Protein AF-A0A1X7U9J2-F1 (afdb_monomer_lite)

Structure (mmCIF, N/CA/C/O backbone):
data_AF-A0A1X7U9J2-F1
#
_entry.id   AF-A0A1X7U9J2-F1
#
loop_
_atom_site.group_PDB
_atom_site.id
_atom_site.type_symbol
_atom_site.label_atom_id
_atom_site.label_alt_id
_atom_site.label_comp_id
_atom_site.label_asym_id
_atom_site.label_entity_id
_atom_site.label_seq_id
_atom_site.pdbx_PDB_ins_code
_atom_site.Cartn_x
_atom_site.Cartn_y
_atom_site.Cartn_z
_atom_site.occupancy
_atom_site.B_iso_or_equiv
_atom_site.auth_seq_id
_atom_site.auth_comp_id
_atom_site.auth_asym_id
_atom_site.auth_atom_id
_atom_site.pdbx_PDB_model_num
ATOM 1 N N . GLN A 1 1 ? -3.409 -20.048 -8.035 1.00 45.38 1 GLN A N 1
ATOM 2 C CA . GLN A 1 1 ? -2.984 -19.366 -9.279 1.00 45.38 1 GLN A CA 1
ATOM 3 C C . GLN A 1 1 ? -1.619 -18.741 -9.022 1.00 45.38 1 GLN A C 1
ATOM 5 O O . GLN A 1 1 ? -1.467 -18.188 -7.937 1.00 45.38 1 GLN A O 1
ATOM 10 N N . PRO A 1 2 ? -0.628 -18.868 -9.924 1.00 53.12 2 PRO A N 1
ATOM 11 C CA . PRO A 1 2 ? 0.669 -18.215 -9.743 1.00 53.12 2 PRO A CA 1
ATOM 12 C C . PRO A 1 2 ? 0.473 -16.696 -9.733 1.00 53.12 2 PRO A C 1
ATOM 14 O O . PRO A 1 2 ? -0.213 -16.153 -10.601 1.00 53.12 2 PRO A O 1
ATOM 17 N N . TYR A 1 3 ? 1.003 -16.024 -8.712 1.00 66.56 3 TYR A N 1
ATOM 18 C CA . TYR A 1 3 ? 0.792 -14.597 -8.525 1.00 66.56 3 TYR A CA 1
ATOM 19 C C . TYR A 1 3 ? 1.636 -13.830 -9.547 1.00 66.56 3 TYR A C 1
ATOM 21 O O . TYR A 1 3 ? 2.784 -14.185 -9.811 1.00 66.56 3 TYR A O 1
ATOM 29 N N . MET A 1 4 ? 1.079 -12.772 -10.140 1.00 71.75 4 MET A N 1
ATOM 30 C CA . MET A 1 4 ? 1.755 -11.994 -11.188 1.00 71.75 4 MET A CA 1
ATOM 31 C C . MET A 1 4 ? 3.144 -11.510 -10.741 1.00 71.75 4 MET A C 1
ATOM 33 O O . MET A 1 4 ? 4.092 -11.525 -11.519 1.00 71.75 4 MET A O 1
ATOM 37 N N . LEU A 1 5 ? 3.280 -11.147 -9.464 1.00 71.94 5 LEU A N 1
ATOM 38 C CA . LEU A 1 5 ? 4.552 -10.743 -8.865 1.00 71.94 5 LEU A CA 1
ATOM 39 C C . LEU A 1 5 ? 5.596 -11.866 -8.848 1.00 71.94 5 LEU A C 1
ATOM 41 O O . LEU A 1 5 ? 6.768 -11.580 -9.074 1.00 71.94 5 LEU A O 1
ATOM 45 N N . ASP A 1 6 ? 5.188 -13.120 -8.649 1.00 75.75 6 ASP A N 1
ATOM 46 C CA . ASP A 1 6 ? 6.100 -14.270 -8.643 1.00 75.75 6 ASP A CA 1
ATOM 47 C C . ASP A 1 6 ? 6.629 -14.550 -10.054 1.00 75.75 6 ASP A C 1
ATOM 49 O O . ASP A 1 6 ? 7.809 -14.842 -10.238 1.00 75.75 6 ASP A O 1
ATOM 53 N N . ALA A 1 7 ? 5.777 -14.382 -11.071 1.00 73.12 7 ALA A N 1
ATOM 54 C CA . ALA A 1 7 ? 6.179 -14.506 -12.469 1.00 73.12 7 ALA A CA 1
ATOM 55 C C . ALA A 1 7 ? 7.164 -13.399 -12.883 1.00 73.12 7 ALA A C 1
ATOM 57 O O . ALA A 1 7 ? 8.164 -13.674 -13.544 1.00 73.12 7 ALA A O 1
ATOM 58 N N . VAL A 1 8 ? 6.917 -12.152 -12.466 1.00 70.00 8 VAL A N 1
ATOM 59 C CA . VAL A 1 8 ? 7.821 -11.026 -12.758 1.00 70.00 8 VAL A CA 1
ATOM 60 C C . VAL A 1 8 ? 9.140 -11.159 -11.984 1.00 70.00 8 VAL A C 1
ATOM 62 O O . VAL A 1 8 ? 10.196 -10.856 -12.534 1.00 70.00 8 VAL A O 1
ATOM 65 N N . GLN A 1 9 ? 9.111 -11.671 -10.749 1.00 74.62 9 GLN A N 1
ATOM 66 C CA . GLN A 1 9 ? 10.314 -11.962 -9.964 1.00 74.62 9 GLN A CA 1
ATOM 67 C C 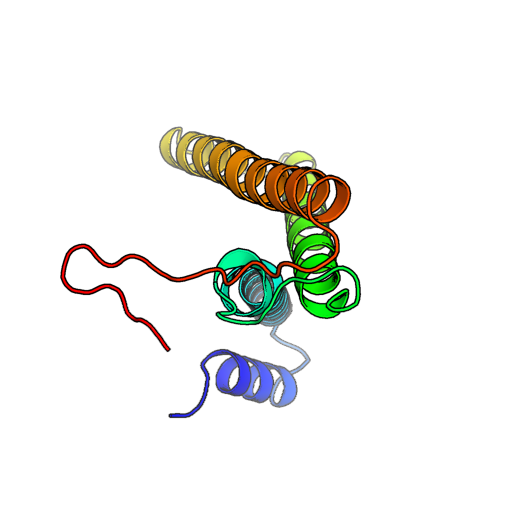. GLN A 1 9 ? 11.166 -13.055 -10.627 1.00 74.62 9 GLN A C 1
ATOM 69 O O . GLN A 1 9 ? 12.356 -12.845 -10.841 1.00 74.62 9 GLN A O 1
ATOM 74 N N . ALA A 1 10 ? 10.558 -14.169 -11.046 1.00 77.44 10 ALA A N 1
ATOM 75 C CA . ALA A 1 10 ? 11.266 -15.250 -11.734 1.00 77.44 10 ALA A CA 1
ATOM 76 C C . ALA A 1 10 ? 11.922 -14.788 -13.051 1.00 77.44 10 ALA A C 1
ATOM 78 O O . ALA A 1 10 ? 13.018 -15.228 -13.399 1.00 77.44 10 ALA A O 1
ATOM 79 N N . LEU A 1 11 ? 11.275 -13.870 -13.778 1.00 72.62 11 LEU A N 1
ATOM 80 C CA . LEU A 1 11 ? 11.834 -13.265 -14.990 1.00 72.62 11 LEU A CA 1
ATOM 81 C C . LEU A 1 11 ? 13.008 -12.321 -14.693 1.00 72.62 11 LEU A C 1
ATOM 83 O O . LEU A 1 11 ? 13.979 -12.313 -15.454 1.00 72.62 11 LEU A O 1
ATOM 87 N N . ALA A 1 12 ? 12.938 -11.560 -13.598 1.00 67.38 12 ALA A N 1
ATOM 88 C CA . ALA A 1 12 ? 14.027 -10.696 -13.152 1.00 67.38 12 ALA A CA 1
ATOM 89 C C . ALA A 1 12 ? 15.262 -11.513 -12.728 1.00 67.38 12 ALA A C 1
ATOM 91 O O . ALA A 1 12 ? 16.380 -11.188 -13.133 1.00 67.38 12 ALA A O 1
ATOM 92 N N . ASP A 1 13 ? 15.055 -12.612 -11.996 1.00 71.88 13 ASP A N 1
ATOM 93 C CA . ASP A 1 13 ? 16.130 -13.486 -11.507 1.00 71.88 13 ASP A CA 1
ATOM 94 C C . ASP A 1 13 ? 16.822 -14.252 -12.650 1.00 71.88 13 ASP A C 1
ATOM 96 O O . ASP A 1 13 ? 18.031 -14.481 -12.618 1.00 71.88 13 ASP A O 1
ATOM 100 N N . ALA A 1 14 ? 16.085 -14.598 -13.712 1.00 73.19 14 ALA A N 1
ATOM 101 C CA . ALA A 1 14 ? 16.623 -15.328 -14.858 1.00 73.19 14 ALA A CA 1
ATOM 102 C C . ALA A 1 14 ? 17.511 -14.480 -15.797 1.00 73.19 14 ALA A C 1
ATOM 104 O O . ALA A 1 14 ? 18.274 -15.050 -16.583 1.00 73.19 14 ALA A O 1
ATOM 105 N N . ARG A 1 15 ? 17.406 -13.137 -15.792 1.00 67.00 15 ARG A N 1
ATOM 106 C CA . ARG A 1 15 ? 18.125 -12.252 -16.743 1.00 67.00 15 ARG A CA 1
ATOM 107 C C . ARG A 1 15 ? 18.548 -10.897 -16.137 1.00 67.00 15 ARG A C 1
ATOM 109 O O . ARG A 1 15 ? 18.045 -9.854 -16.562 1.00 67.00 15 ARG A O 1
ATOM 116 N N . PRO A 1 16 ? 19.559 -10.862 -15.251 1.00 60.88 16 PRO A N 1
ATOM 117 C CA . PRO A 1 16 ? 19.938 -9.650 -14.513 1.00 60.88 16 PRO A CA 1
ATOM 118 C C . PRO A 1 16 ? 20.499 -8.497 -15.377 1.00 60.88 16 PRO A C 1
ATOM 120 O O . PRO A 1 16 ? 20.316 -7.332 -15.040 1.00 60.88 16 PRO A O 1
ATOM 123 N N . ASN A 1 17 ? 21.136 -8.778 -16.524 1.00 59.31 17 ASN A N 1
ATOM 124 C CA . ASN A 1 17 ? 21.883 -7.767 -17.300 1.00 59.31 17 ASN A CA 1
ATOM 125 C C . ASN A 1 17 ? 21.082 -6.988 -18.368 1.00 59.31 17 ASN A C 1
ATOM 127 O O . ASN A 1 17 ? 21.626 -6.062 -18.964 1.00 59.31 17 ASN A O 1
ATOM 131 N N . LYS A 1 18 ? 19.815 -7.331 -18.643 1.00 57.72 18 LYS A N 1
ATOM 132 C CA . LYS A 1 18 ? 19.003 -6.680 -19.704 1.00 57.72 18 LYS A CA 1
ATOM 133 C C . LYS A 1 18 ? 17.774 -5.921 -19.189 1.00 57.72 18 LYS A C 1
ATOM 135 O O . LYS A 1 18 ? 16.956 -5.487 -19.989 1.00 57.72 18 LYS A O 1
ATOM 140 N N . MET A 1 19 ? 17.613 -5.776 -17.873 1.00 58.09 19 MET A N 1
ATOM 141 C CA . MET A 1 19 ? 16.281 -5.599 -17.281 1.00 58.09 19 MET A CA 1
ATOM 142 C C . MET A 1 19 ? 16.169 -4.485 -16.224 1.00 58.09 19 MET A C 1
ATOM 144 O O . MET A 1 19 ? 15.443 -4.640 -15.245 1.00 58.09 19 MET A O 1
ATOM 148 N N . LYS A 1 20 ? 16.814 -3.323 -16.413 1.00 63.50 20 LYS A N 1
ATOM 149 C CA . LYS A 1 20 ? 16.571 -2.159 -15.528 1.00 63.50 20 LYS A CA 1
ATOM 150 C C . LYS A 1 20 ? 15.085 -1.764 -15.485 1.00 63.50 20 LYS A C 1
ATOM 152 O O . LYS A 1 20 ? 14.550 -1.499 -14.415 1.00 63.50 20 LYS A O 1
ATOM 157 N N . GLU A 1 21 ? 14.410 -1.796 -16.632 1.00 66.06 21 GLU A N 1
ATOM 158 C CA . GLU A 1 21 ? 12.990 -1.437 -16.763 1.00 66.06 21 GLU A CA 1
ATOM 159 C C . GLU A 1 21 ? 12.052 -2.463 -16.101 1.00 66.06 21 GLU A C 1
ATOM 161 O O . GLU A 1 21 ? 11.074 -2.094 -15.448 1.00 66.06 21 GLU A O 1
ATOM 166 N N . HIS A 1 22 ? 12.371 -3.757 -16.194 1.00 66.75 22 HIS A N 1
ATOM 167 C CA . HIS A 1 22 ? 11.581 -4.808 -15.545 1.00 66.75 22 HIS A CA 1
ATOM 168 C C . HIS A 1 22 ? 11.764 -4.818 -14.024 1.00 66.75 22 HIS A C 1
ATOM 170 O O . HIS A 1 22 ? 10.798 -5.063 -13.305 1.00 66.75 22 HIS A O 1
ATOM 176 N N . LEU A 1 23 ? 12.963 -4.496 -13.525 1.00 70.75 23 LEU A N 1
ATOM 177 C CA . LEU A 1 23 ? 13.203 -4.299 -12.093 1.00 70.75 23 LEU A CA 1
ATOM 178 C C . LEU A 1 23 ? 12.419 -3.094 -11.558 1.00 70.75 23 LEU A C 1
ATOM 180 O O . LEU A 1 23 ? 11.736 -3.226 -10.547 1.00 70.75 23 LEU A O 1
ATOM 184 N N . ALA A 1 24 ? 12.424 -1.964 -12.272 1.00 72.12 24 ALA A N 1
ATOM 185 C CA . ALA A 1 24 ? 11.621 -0.796 -11.900 1.00 72.12 24 ALA A CA 1
ATOM 186 C C . ALA A 1 24 ? 10.112 -1.112 -11.886 1.00 72.12 24 ALA A C 1
ATOM 188 O O . ALA A 1 24 ? 9.395 -0.732 -10.960 1.00 72.12 24 ALA A O 1
ATOM 189 N N . THR A 1 25 ? 9.635 -1.874 -12.877 1.00 75.12 25 THR A N 1
ATOM 190 C CA . THR A 1 25 ? 8.239 -2.340 -12.947 1.00 75.12 25 THR A CA 1
ATOM 191 C C . THR A 1 25 ? 7.898 -3.270 -11.780 1.00 75.12 25 THR A C 1
ATOM 193 O O . THR A 1 25 ? 6.841 -3.140 -11.165 1.00 75.12 25 THR A O 1
ATOM 196 N N . LEU A 1 26 ? 8.798 -4.188 -11.430 1.00 79.00 26 LEU A N 1
ATOM 197 C CA . LEU A 1 26 ? 8.630 -5.095 -10.298 1.00 79.00 26 LEU A CA 1
ATOM 198 C C . LEU A 1 26 ? 8.555 -4.335 -8.969 1.00 79.00 26 LEU A C 1
ATOM 200 O O . LEU A 1 26 ? 7.698 -4.635 -8.139 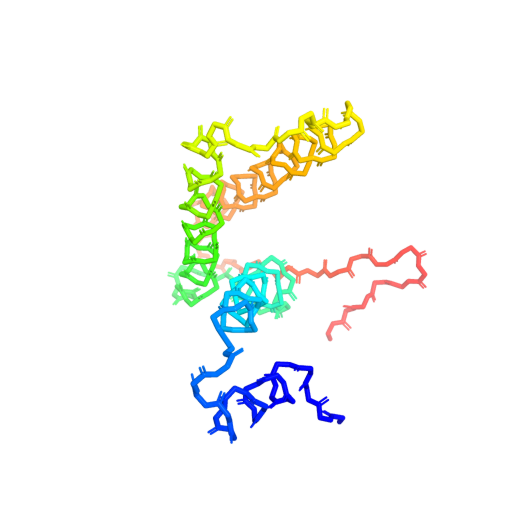1.00 79.00 26 LEU A O 1
ATOM 204 N N . GLU A 1 27 ? 9.427 -3.350 -8.757 1.00 80.50 27 GLU A N 1
ATOM 205 C CA . GLU A 1 27 ? 9.410 -2.515 -7.554 1.00 80.50 27 GLU A CA 1
ATOM 206 C C . GLU A 1 27 ? 8.130 -1.684 -7.449 1.00 80.50 27 GLU A C 1
ATOM 208 O O . GLU A 1 27 ? 7.517 -1.638 -6.379 1.00 80.50 27 GLU A O 1
ATOM 213 N N . TYR A 1 28 ? 7.671 -1.114 -8.566 1.00 80.19 28 TYR A N 1
ATOM 214 C CA . TYR A 1 28 ? 6.386 -0.425 -8.642 1.00 80.19 28 TYR A CA 1
ATOM 215 C C . TYR A 1 28 ? 5.224 -1.346 -8.252 1.00 80.19 28 TYR A C 1
ATOM 217 O O . TYR A 1 28 ? 4.450 -1.025 -7.349 1.00 80.19 28 TYR A O 1
ATOM 225 N N . LEU A 1 29 ? 5.139 -2.536 -8.856 1.00 80.94 29 LEU A N 1
ATOM 226 C CA . LEU A 1 29 ? 4.084 -3.503 -8.547 1.00 80.94 29 LEU A CA 1
ATOM 227 C C . LEU A 1 29 ? 4.138 -3.965 -7.085 1.00 80.94 29 LEU A C 1
ATOM 229 O O . LEU A 1 29 ? 3.094 -4.111 -6.448 1.00 80.94 29 LEU A O 1
ATOM 233 N N . LYS A 1 30 ? 5.337 -4.140 -6.513 1.00 82.75 30 LYS A N 1
ATOM 234 C CA . LYS A 1 30 ? 5.511 -4.449 -5.085 1.00 82.75 30 LYS A CA 1
ATOM 235 C C . LYS A 1 30 ? 5.001 -3.316 -4.197 1.00 82.75 30 LYS A C 1
ATOM 237 O O . LYS A 1 30 ? 4.347 -3.586 -3.190 1.00 82.75 30 LYS A O 1
ATOM 242 N N . ALA A 1 31 ? 5.270 -2.062 -4.551 1.00 83.69 31 ALA A N 1
ATOM 243 C CA . ALA A 1 31 ? 4.785 -0.908 -3.803 1.00 83.69 31 ALA A CA 1
ATOM 244 C C . ALA A 1 31 ? 3.257 -0.774 -3.871 1.00 83.69 31 ALA A C 1
ATOM 246 O O . ALA A 1 31 ? 2.616 -0.578 -2.836 1.00 83.69 31 ALA A O 1
ATOM 247 N N . CYS A 1 32 ? 2.662 -0.962 -5.053 1.00 81.69 32 CYS A N 1
ATOM 248 C CA . CYS A 1 32 ? 1.209 -1.005 -5.224 1.00 81.69 32 CYS A CA 1
ATOM 249 C C . CYS A 1 32 ? 0.581 -2.142 -4.414 1.00 81.69 32 CYS A C 1
ATOM 251 O O . CYS A 1 32 ? -0.408 -1.927 -3.720 1.00 81.69 32 CYS A O 1
ATOM 253 N N . ASN A 1 33 ? 1.185 -3.331 -4.426 1.00 82.88 33 ASN A N 1
ATOM 254 C CA . ASN A 1 33 ? 0.712 -4.455 -3.628 1.00 82.88 33 ASN A CA 1
ATOM 255 C C . ASN A 1 33 ? 0.758 -4.151 -2.121 1.00 82.88 33 ASN A C 1
ATOM 257 O O . ASN A 1 33 ? -0.203 -4.422 -1.406 1.00 82.88 33 ASN A O 1
ATOM 261 N N . LYS A 1 34 ? 1.839 -3.526 -1.634 1.00 83.81 34 LYS A N 1
ATOM 262 C CA . LYS A 1 34 ? 1.939 -3.075 -0.236 1.00 83.81 34 LYS A CA 1
ATOM 263 C C . LYS A 1 34 ? 0.846 -2.073 0.133 1.00 83.81 34 LYS A C 1
ATOM 265 O O . LYS A 1 34 ? 0.287 -2.169 1.222 1.00 83.81 34 LYS A O 1
ATOM 270 N N . LEU A 1 35 ? 0.549 -1.131 -0.759 1.00 82.44 35 LEU A N 1
ATOM 271 C CA . LEU A 1 35 ? -0.414 -0.070 -0.497 1.00 82.44 35 LEU A CA 1
ATOM 272 C C . LEU A 1 35 ? -1.867 -0.558 -0.560 1.00 82.44 35 LEU A C 1
ATOM 274 O O . LEU A 1 35 ? -2.656 -0.247 0.328 1.00 82.44 35 LEU A O 1
ATOM 278 N N . PHE A 1 36 ? -2.224 -1.313 -1.595 1.00 79.44 36 PHE A N 1
ATOM 279 C CA . PHE A 1 36 ? -3.595 -1.755 -1.828 1.00 79.44 36 PHE A CA 1
ATOM 280 C C . PHE A 1 36 ? -3.835 -3.116 -1.170 1.00 79.44 36 PHE A C 1
ATOM 282 O O . PHE A 1 36 ? -4.385 -3.165 -0.075 1.00 79.44 36 PHE A O 1
ATOM 289 N N . GLU A 1 37 ? -3.340 -4.199 -1.763 1.00 80.31 37 GLU A N 1
ATOM 290 C CA . GLU A 1 37 ? -3.600 -5.588 -1.338 1.00 80.31 37 GLU A CA 1
ATOM 291 C C . GLU A 1 37 ? -3.157 -5.905 0.097 1.00 80.31 37 GLU A C 1
ATOM 293 O O . GLU A 1 37 ? -3.762 -6.708 0.793 1.00 80.31 37 GLU A O 1
ATOM 298 N N . ASN A 1 38 ? -2.080 -5.284 0.572 1.00 79.19 38 ASN A N 1
ATOM 299 C CA . ASN A 1 38 ? -1.543 -5.493 1.918 1.00 79.19 38 ASN A CA 1
ATOM 300 C C . ASN A 1 38 ? -1.777 -4.301 2.860 1.00 79.19 38 ASN A C 1
ATOM 302 O O . ASN A 1 38 ? -1.322 -4.333 4.011 1.00 79.19 38 ASN A O 1
ATOM 306 N N . GLY A 1 39 ? -2.504 -3.292 2.377 1.00 80.50 39 GLY A N 1
ATOM 307 C CA . GLY A 1 39 ? -2.846 -2.060 3.073 1.00 80.50 39 GLY A CA 1
ATOM 308 C C . GLY A 1 39 ? -4.356 -1.823 3.068 1.00 80.50 39 GLY A C 1
ATOM 309 O O . GLY A 1 39 ? -5.089 -2.464 3.824 1.00 80.50 39 GLY A O 1
ATOM 310 N N . ILE A 1 40 ? -4.801 -0.908 2.200 1.00 78.00 40 ILE A N 1
ATOM 311 C CA . ILE A 1 40 ? -6.184 -0.395 2.108 1.00 78.00 40 ILE A CA 1
ATOM 312 C C . ILE A 1 40 ? -7.209 -1.494 1.825 1.00 78.00 40 ILE A C 1
ATOM 314 O O . ILE A 1 40 ? -8.342 -1.382 2.264 1.00 78.00 40 ILE A O 1
ATOM 318 N N . LEU A 1 41 ? -6.827 -2.541 1.099 1.00 79.06 41 LEU A N 1
ATOM 319 C CA . LEU A 1 41 ? -7.686 -3.652 0.685 1.00 79.06 41 LEU A CA 1
ATOM 320 C C . LEU A 1 41 ? -7.241 -4.969 1.323 1.00 79.06 41 LEU A C 1
ATOM 322 O O . LEU A 1 41 ? -7.479 -6.036 0.782 1.00 79.06 41 LEU A O 1
ATOM 326 N N . SER A 1 42 ? -6.551 -4.918 2.463 1.00 75.06 42 SER A N 1
ATOM 327 C CA . SER A 1 42 ? -5.944 -6.122 3.036 1.00 75.06 42 SER A CA 1
ATOM 328 C C . SER A 1 42 ? -6.915 -7.105 3.673 1.00 75.06 42 SER A C 1
ATOM 330 O O . SER A 1 42 ? -6.482 -8.203 4.025 1.00 75.06 42 SER A O 1
ATOM 332 N N . HIS A 1 43 ? -8.183 -6.719 3.877 1.00 77.00 43 HIS A N 1
ATOM 333 C CA . HIS A 1 43 ? -9.179 -7.474 4.651 1.00 77.00 43 HIS A CA 1
ATOM 334 C C . HIS A 1 43 ? -8.678 -7.902 6.047 1.00 77.00 43 HIS A C 1
ATOM 336 O O . HIS A 1 43 ? -9.265 -8.757 6.708 1.00 77.00 43 HIS A O 1
ATOM 342 N N . LYS A 1 44 ? -7.574 -7.309 6.520 1.00 76.81 44 LYS A N 1
ATOM 343 C CA . LYS A 1 44 ? -6.943 -7.618 7.801 1.00 76.81 44 LYS A CA 1
ATOM 344 C C . LYS A 1 44 ? -7.439 -6.649 8.850 1.00 76.81 44 LYS A C 1
ATOM 346 O O . LYS A 1 44 ? -7.631 -5.468 8.576 1.00 76.81 44 LYS A O 1
ATOM 351 N N . LYS A 1 45 ? -7.596 -7.159 10.069 1.00 76.81 45 LYS A N 1
ATOM 352 C CA . LYS A 1 45 ? -7.943 -6.336 11.225 1.00 76.81 45 LYS A CA 1
ATOM 353 C C . LYS A 1 45 ? -6.875 -5.267 11.429 1.00 76.81 45 LYS A C 1
ATOM 355 O O . LYS A 1 45 ? -5.685 -5.578 11.490 1.00 76.81 45 LYS A O 1
ATOM 360 N N . VAL A 1 46 ? -7.340 -4.030 11.525 1.00 75.50 46 VAL A N 1
ATOM 361 C CA . VAL A 1 46 ? -6.561 -2.862 11.893 1.00 75.50 46 VAL A CA 1
ATOM 362 C C . VAL A 1 46 ? -6.951 -2.474 13.321 1.00 75.50 46 VAL A C 1
ATOM 364 O O . VAL A 1 46 ? -8.006 -1.888 13.550 1.00 75.50 46 VAL A O 1
ATOM 367 N N . ASP A 1 47 ? -6.121 -2.863 14.280 1.00 75.12 47 ASP A N 1
ATOM 368 C CA . ASP A 1 47 ? -6.115 -2.447 15.686 1.00 75.12 47 ASP A CA 1
ATOM 369 C C . ASP A 1 47 ? -4.796 -1.709 16.038 1.00 75.12 47 ASP A C 1
ATOM 371 O O . ASP A 1 47 ? -3.893 -1.593 15.201 1.00 75.12 47 ASP A O 1
ATOM 375 N N . GLN A 1 48 ? -4.643 -1.214 17.272 1.00 64.25 48 GLN A N 1
ATOM 376 C CA . GLN A 1 48 ? -3.407 -0.533 17.708 1.00 64.25 48 GLN A CA 1
ATOM 377 C C . GLN A 1 48 ? -2.136 -1.409 17.617 1.00 64.25 48 GLN A C 1
ATOM 379 O O . GLN A 1 48 ? -1.028 -0.875 17.553 1.00 64.25 48 GLN A O 1
ATOM 384 N N . LEU A 1 49 ? -2.273 -2.738 17.576 1.00 60.31 49 LEU A N 1
ATOM 385 C CA . LEU A 1 49 ? -1.173 -3.707 17.505 1.00 60.31 49 LEU A CA 1
ATOM 386 C C . LEU A 1 49 ? -0.873 -4.155 16.062 1.00 60.31 49 LEU A C 1
ATOM 388 O O . LEU A 1 49 ? 0.226 -4.621 15.757 1.00 60.31 49 LEU A O 1
ATOM 392 N N . SER A 1 50 ? -1.813 -3.955 15.140 1.00 64.31 50 SER A N 1
ATOM 393 C CA . SER A 1 50 ? -1.766 -4.310 13.718 1.00 64.31 50 SER A CA 1
ATOM 394 C C . SER A 1 50 ? -0.915 -3.339 12.885 1.00 64.31 50 SER A C 1
ATOM 396 O O . SER A 1 50 ? -1.209 -2.989 11.735 1.00 64.31 50 SER A O 1
ATOM 398 N N . LEU A 1 51 ? 0.233 -2.959 13.443 1.00 69.50 51 LEU A N 1
ATOM 399 C CA . LEU A 1 51 ? 1.227 -2.079 12.836 1.00 69.50 51 LEU A CA 1
ATOM 400 C C . LEU A 1 51 ? 1.639 -2.529 11.433 1.00 69.50 51 LEU A C 1
ATOM 402 O O . LEU A 1 51 ? 2.116 -1.714 10.653 1.00 69.50 51 LEU A O 1
ATOM 406 N N . LYS A 1 52 ? 1.439 -3.803 11.077 1.00 81.44 52 LYS A N 1
ATOM 407 C CA . LYS A 1 52 ? 1.776 -4.343 9.760 1.00 81.44 52 LYS A CA 1
ATOM 408 C C . LYS A 1 52 ? 0.997 -3.677 8.621 1.00 81.44 52 LYS A C 1
ATOM 410 O O . LYS A 1 52 ? 1.623 -3.319 7.631 1.00 81.44 52 LYS A O 1
ATOM 415 N N . VAL A 1 53 ? -0.318 -3.475 8.749 1.00 79.94 53 VAL A N 1
ATOM 416 C CA . VAL A 1 53 ? -1.139 -2.866 7.677 1.00 79.94 53 VAL A CA 1
ATOM 417 C C . VAL A 1 53 ? -0.748 -1.400 7.487 1.00 79.94 53 VAL A C 1
ATOM 419 O O . VAL A 1 53 ? -0.455 -0.968 6.373 1.00 79.94 53 VAL A O 1
ATOM 422 N N . LEU A 1 54 ? -0.630 -0.655 8.590 1.00 81.19 54 LEU A N 1
ATOM 423 C CA . LEU A 1 54 ? -0.193 0.744 8.572 1.00 81.19 54 LEU A CA 1
ATOM 424 C C . LEU A 1 54 ? 1.258 0.898 8.086 1.00 81.19 54 LEU A C 1
ATOM 426 O O . LEU A 1 54 ? 1.575 1.850 7.373 1.00 81.19 54 LEU A O 1
ATOM 430 N N . LYS A 1 55 ? 2.145 -0.043 8.422 1.00 85.62 55 LYS A N 1
ATOM 431 C CA . LYS A 1 55 ? 3.531 -0.069 7.939 1.00 85.62 55 LYS A CA 1
ATOM 432 C C . LYS A 1 55 ? 3.593 -0.326 6.436 1.00 85.62 55 LYS A C 1
ATOM 434 O O . LYS A 1 55 ? 4.268 0.426 5.741 1.00 85.62 55 LYS A O 1
ATOM 439 N N . ASN A 1 56 ? 2.855 -1.314 5.928 1.00 85.62 56 ASN A N 1
ATOM 440 C CA . ASN A 1 56 ? 2.777 -1.600 4.492 1.00 85.62 56 ASN A CA 1
ATOM 441 C C . ASN A 1 56 ? 2.262 -0.385 3.708 1.00 85.62 56 ASN A C 1
ATOM 443 O O . ASN A 1 56 ? 2.844 -0.017 2.689 1.00 85.62 56 ASN A O 1
ATOM 447 N N . LEU A 1 57 ? 1.228 0.276 4.235 1.00 84.44 57 LEU A N 1
ATOM 448 C CA . LEU A 1 57 ? 0.691 1.530 3.708 1.00 84.44 57 LEU A CA 1
ATOM 449 C C . LEU A 1 57 ? 1.757 2.625 3.618 1.00 84.44 57 LEU A C 1
ATOM 451 O O . LEU A 1 57 ? 1.944 3.221 2.558 1.00 84.44 57 LEU A O 1
ATOM 455 N N . ASN A 1 58 ? 2.475 2.874 4.717 1.00 86.25 58 ASN A N 1
ATOM 456 C CA . ASN A 1 58 ? 3.530 3.886 4.761 1.00 86.25 58 ASN A CA 1
ATOM 457 C C . ASN A 1 58 ? 4.662 3.565 3.770 1.00 86.25 58 ASN A C 1
ATOM 459 O O . ASN A 1 58 ? 5.132 4.460 3.073 1.00 86.25 58 ASN A O 1
ATOM 463 N N . GLU A 1 59 ? 5.093 2.303 3.690 1.00 87.56 59 GLU A N 1
ATOM 464 C CA . GLU A 1 59 ? 6.163 1.866 2.787 1.00 87.56 59 GLU A CA 1
ATOM 465 C C . GLU A 1 59 ? 5.768 1.990 1.310 1.00 87.56 59 GLU A C 1
ATOM 467 O O . GLU A 1 59 ? 6.536 2.538 0.517 1.00 87.56 59 GLU A O 1
ATOM 472 N N . GLY A 1 60 ? 4.572 1.519 0.941 1.00 84.31 60 GLY A N 1
ATOM 473 C CA . GLY A 1 60 ? 4.062 1.613 -0.429 1.00 84.31 60 GLY A CA 1
ATOM 474 C C . GLY A 1 60 ? 3.879 3.064 -0.871 1.00 84.31 60 GLY A C 1
ATOM 475 O O . GLY A 1 60 ? 4.337 3.452 -1.946 1.00 84.31 60 GLY A O 1
ATOM 476 N N . TYR A 1 61 ? 3.298 3.902 -0.007 1.00 84.69 61 TYR A N 1
ATOM 477 C CA . TYR A 1 61 ? 3.115 5.324 -0.294 1.00 84.69 61 TYR A CA 1
ATOM 478 C C . TYR A 1 61 ? 4.450 6.078 -0.391 1.00 84.69 61 TYR A C 1
ATOM 480 O O . TYR A 1 61 ? 4.637 6.892 -1.296 1.00 84.69 61 TYR A O 1
ATOM 488 N N . ALA A 1 62 ? 5.411 5.790 0.494 1.00 86.81 62 ALA A N 1
ATOM 489 C CA . ALA A 1 62 ? 6.735 6.410 0.450 1.00 86.81 62 ALA A CA 1
ATOM 490 C C . ALA A 1 62 ? 7.493 6.069 -0.841 1.00 86.81 62 ALA A C 1
ATOM 492 O O . ALA A 1 62 ? 8.157 6.945 -1.398 1.00 86.81 62 ALA A O 1
ATOM 493 N N . PHE A 1 63 ? 7.379 4.830 -1.332 1.00 86.88 63 PHE A N 1
ATOM 494 C CA . PHE A 1 63 ? 7.937 4.450 -2.629 1.00 86.88 63 PHE A CA 1
ATOM 495 C C . PHE A 1 63 ? 7.294 5.255 -3.760 1.00 86.88 63 PHE A C 1
ATOM 497 O O . PHE A 1 63 ? 8.012 5.887 -4.525 1.00 86.88 63 PHE A O 1
ATOM 504 N N . LEU A 1 64 ? 5.959 5.301 -3.833 1.00 82.69 64 LEU A N 1
ATOM 505 C CA . LEU A 1 64 ? 5.253 6.026 -4.896 1.00 82.69 64 LEU A CA 1
ATOM 506 C C . LEU A 1 64 ? 5.557 7.528 -4.877 1.00 82.69 64 LEU A C 1
ATOM 508 O O . LEU A 1 64 ? 5.702 8.134 -5.936 1.00 82.69 64 LEU A O 1
ATOM 512 N N . LYS A 1 65 ? 5.728 8.123 -3.690 1.00 83.50 65 LYS A N 1
ATOM 513 C CA . LYS A 1 65 ? 6.163 9.516 -3.553 1.00 83.50 65 LYS A CA 1
ATOM 514 C C . LYS A 1 65 ? 7.567 9.727 -4.129 1.00 83.50 65 LYS A C 1
ATOM 516 O O . LYS A 1 65 ? 7.748 10.617 -4.949 1.00 83.50 65 LYS A O 1
ATOM 521 N N . LYS A 1 66 ? 8.538 8.883 -3.760 1.00 84.06 66 LYS A N 1
ATOM 522 C CA . LYS A 1 66 ? 9.908 8.952 -4.305 1.00 84.06 66 LYS A CA 1
ATOM 523 C C . LYS A 1 66 ? 9.941 8.710 -5.813 1.00 84.06 66 LYS A C 1
ATOM 525 O O . LYS A 1 66 ? 10.664 9.391 -6.530 1.00 84.06 66 LYS A O 1
ATOM 530 N N . TRP A 1 67 ? 9.150 7.750 -6.283 1.00 79.56 67 TRP A N 1
ATOM 531 C CA . TRP A 1 67 ? 9.023 7.424 -7.696 1.00 79.56 67 TRP A CA 1
ATOM 532 C C . TRP A 1 67 ? 8.460 8.615 -8.477 1.00 79.56 67 TRP A C 1
ATOM 534 O O . TRP A 1 67 ? 9.041 9.001 -9.484 1.00 79.56 67 TRP A O 1
ATOM 544 N N . LYS A 1 68 ? 7.432 9.297 -7.956 1.00 76.06 68 LYS A N 1
ATOM 545 C CA . LYS A 1 68 ? 6.951 10.569 -8.515 1.00 76.06 68 LYS A CA 1
ATOM 546 C C . LYS A 1 68 ? 8.061 11.612 -8.608 1.00 76.06 68 LYS A C 1
ATOM 548 O O . LYS A 1 68 ? 8.271 12.192 -9.670 1.00 76.06 68 LYS A O 1
ATOM 553 N N . ASP A 1 69 ? 8.743 11.858 -7.493 1.00 77.06 69 ASP A N 1
ATOM 554 C CA . ASP A 1 69 ? 9.757 12.910 -7.405 1.00 77.06 69 ASP A CA 1
ATOM 555 C C . ASP A 1 69 ? 10.921 12.646 -8.387 1.00 77.06 69 ASP A C 1
ATOM 557 O O . ASP A 1 69 ? 11.566 13.586 -8.846 1.00 77.06 69 ASP A O 1
ATOM 561 N N . SER A 1 70 ? 11.139 11.384 -8.786 1.00 74.12 70 SER A N 1
ATOM 562 C CA . SER A 1 70 ? 12.107 11.022 -9.828 1.00 74.12 70 SER A CA 1
ATOM 563 C C . SER A 1 70 ? 11.707 11.478 -11.239 1.00 74.12 70 SER A C 1
ATOM 565 O O . SER A 1 70 ? 12.585 11.863 -12.005 1.00 74.12 70 SER A O 1
ATOM 567 N N . PHE A 1 71 ? 10.408 11.534 -11.565 1.00 66.94 71 PHE A N 1
ATOM 568 C CA . PHE A 1 71 ? 9.922 12.031 -12.863 1.00 66.94 71 PHE A CA 1
ATOM 569 C C . PHE A 1 71 ? 9.866 13.554 -12.937 1.00 66.94 71 PHE A C 1
ATOM 571 O O . PHE A 1 71 ? 10.059 14.119 -14.008 1.00 66.94 71 PHE A O 1
ATOM 578 N N . SER A 1 72 ? 9.624 14.236 -11.814 1.00 57.94 72 SER A N 1
ATOM 579 C CA . SER A 1 72 ? 9.632 15.706 -11.771 1.00 57.94 72 SER A CA 1
ATOM 580 C C . SER A 1 72 ? 10.994 16.315 -12.128 1.00 57.94 72 SER A C 1
ATOM 582 O O . SER A 1 72 ? 11.043 17.474 -12.530 1.00 57.94 72 SER A O 1
ATOM 584 N N . ASN A 1 73 ? 12.078 15.543 -12.011 1.00 53.75 73 ASN A N 1
ATOM 585 C CA . ASN A 1 73 ? 13.436 15.969 -12.355 1.00 53.75 73 ASN A CA 1
ATOM 586 C C . ASN A 1 73 ? 13.854 15.591 -13.785 1.00 53.75 73 ASN A C 1
ATOM 588 O O . ASN A 1 73 ? 14.937 15.986 -14.218 1.00 53.75 73 ASN A O 1
ATOM 592 N N . ASP A 1 74 ? 13.029 14.838 -14.516 1.00 52.72 74 ASP A N 1
ATOM 593 C CA . ASP A 1 74 ? 13.346 14.392 -15.869 1.00 52.72 74 ASP A CA 1
ATOM 594 C C . ASP A 1 74 ? 12.796 15.402 -16.889 1.00 52.72 74 ASP A C 1
ATOM 596 O O . ASP A 1 74 ? 11.658 15.333 -17.354 1.00 52.72 74 ASP A O 1
ATOM 600 N N . THR A 1 75 ? 13.619 16.396 -17.229 1.00 49.50 75 THR A N 1
ATOM 601 C CA . THR A 1 75 ? 13.304 17.464 -18.197 1.00 49.50 75 THR A CA 1
ATOM 602 C C . THR A 1 75 ? 13.127 16.959 -19.638 1.00 49.50 75 THR A C 1
ATOM 604 O O . THR A 1 75 ? 12.817 17.749 -20.528 1.00 49.50 75 THR A O 1
ATOM 607 N N . ASN A 1 76 ? 13.290 15.652 -19.878 1.00 48.78 76 ASN A N 1
ATOM 608 C CA . ASN A 1 76 ? 13.258 15.012 -21.194 1.00 48.78 76 ASN A CA 1
ATOM 609 C C . ASN A 1 76 ? 11.976 14.230 -21.501 1.00 48.78 76 ASN A C 1
ATOM 611 O O . ASN A 1 76 ? 11.943 13.491 -22.490 1.00 48.78 76 ASN A O 1
ATOM 615 N N . LEU A 1 77 ? 10.901 14.396 -20.725 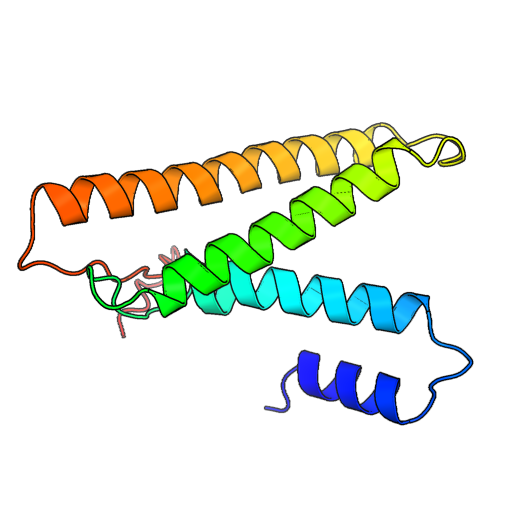1.00 52.19 77 LEU A N 1
ATOM 616 C CA . LEU A 1 77 ? 9.571 13.980 -21.172 1.00 52.19 77 LEU A CA 1
ATOM 617 C C . LEU A 1 77 ? 9.162 14.882 -22.348 1.00 52.19 77 LEU A C 1
ATOM 619 O O . LEU A 1 77 ? 8.468 15.880 -22.169 1.00 52.19 77 LEU A O 1
ATOM 623 N N . ARG A 1 78 ? 9.666 14.561 -23.551 1.00 48.78 78 ARG A N 1
ATOM 624 C CA . ARG A 1 78 ? 9.289 15.167 -24.834 1.00 48.78 78 ARG A CA 1
ATOM 625 C C . ARG A 1 78 ? 7.769 15.122 -24.932 1.00 48.78 78 ARG A C 1
ATOM 627 O O . ARG A 1 78 ? 7.196 14.074 -25.200 1.00 48.78 78 ARG A O 1
ATOM 634 N N . GLU A 1 79 ? 7.177 16.272 -24.641 1.00 51.62 79 GLU A N 1
ATOM 635 C CA . GLU A 1 79 ? 5.750 16.567 -24.592 1.00 51.62 79 GLU A CA 1
ATOM 636 C C . GLU A 1 79 ? 4.912 15.563 -23.781 1.00 51.62 79 GLU A C 1
ATOM 638 O O . GLU A 1 79 ? 4.427 14.560 -24.316 1.00 51.62 79 GLU A O 1
ATOM 643 N N . PRO A 1 80 ? 4.636 15.847 -22.492 1.00 53.75 80 PRO A N 1
ATOM 644 C CA . PRO A 1 80 ? 3.552 15.168 -21.813 1.00 53.75 80 PRO A CA 1
ATOM 645 C C . PRO A 1 80 ? 2.270 15.543 -22.554 1.00 53.75 80 PRO A C 1
ATOM 647 O O . PRO A 1 80 ? 1.760 16.656 -22.418 1.00 53.75 80 PRO A O 1
ATOM 650 N N . THR A 1 81 ? 1.747 14.623 -23.371 1.00 56.03 81 THR A N 1
ATOM 651 C CA . THR A 1 81 ? 0.389 14.760 -23.905 1.00 56.03 81 THR A CA 1
ATOM 652 C C . THR A 1 81 ? -0.510 15.098 -22.722 1.00 56.03 81 THR A C 1
ATOM 654 O O . THR A 1 81 ? -0.463 14.409 -21.702 1.00 56.03 81 THR A O 1
ATOM 657 N N . GLN A 1 82 ? -1.284 16.184 -22.813 1.00 53.09 82 GLN A N 1
ATOM 658 C CA . GLN A 1 82 ? -2.056 16.726 -21.683 1.00 53.09 82 GLN A CA 1
ATOM 659 C C . GLN A 1 82 ? -2.818 15.627 -20.916 1.00 53.09 82 GLN A C 1
ATOM 661 O O . GLN A 1 82 ? -2.860 15.630 -19.695 1.00 53.09 82 GLN A O 1
ATOM 666 N N . LYS A 1 83 ? -3.301 14.592 -21.610 1.00 53.06 83 LYS A N 1
ATOM 667 C CA . LYS A 1 83 ? -3.948 13.410 -21.017 1.00 53.06 83 LYS A CA 1
ATOM 668 C C . LYS A 1 83 ? -3.097 12.661 -19.977 1.00 53.06 83 LYS A C 1
ATOM 670 O O . LYS A 1 83 ? -3.637 12.248 -18.957 1.00 53.06 83 LYS A O 1
ATOM 675 N N . CYS A 1 84 ? -1.797 12.484 -20.210 1.00 54.25 84 CYS A N 1
ATOM 676 C CA . CYS A 1 84 ? -0.899 11.764 -19.303 1.00 54.25 84 CYS A CA 1
ATOM 677 C C . CYS A 1 84 ? -0.628 12.570 -18.021 1.00 54.25 84 CYS A C 1
ATOM 679 O O . CYS A 1 84 ? -0.670 12.027 -16.919 1.00 54.25 84 CYS A O 1
ATOM 681 N N . PHE A 1 85 ? -0.457 13.890 -18.158 1.00 57.19 85 PHE A N 1
ATOM 682 C CA . PHE A 1 85 ? -0.318 14.807 -17.022 1.00 57.19 85 PHE A CA 1
ATOM 683 C C . PHE A 1 85 ? -1.573 14.809 -16.136 1.00 57.19 85 PHE A C 1
ATOM 685 O O . PHE A 1 85 ? -1.472 14.725 -14.915 1.00 57.19 85 PHE A O 1
ATOM 692 N N . TRP A 1 86 ? -2.761 14.824 -16.750 1.00 52.25 86 TRP A N 1
ATOM 693 C CA . TRP A 1 86 ? -4.034 14.827 -16.026 1.00 52.25 86 TRP A CA 1
ATOM 694 C C . TRP A 1 86 ? -4.294 13.490 -15.333 1.00 52.25 86 TRP A C 1
ATOM 696 O O . TRP A 1 86 ? -4.639 13.476 -14.157 1.00 52.25 86 TRP A O 1
ATOM 706 N N . ALA A 1 87 ? -4.055 12.365 -16.015 1.00 60.66 87 ALA A N 1
ATOM 707 C CA . ALA A 1 87 ? -4.177 11.041 -15.407 1.00 60.66 87 ALA A CA 1
ATOM 708 C C . ALA A 1 87 ? -3.252 10.891 -14.189 1.00 60.66 87 ALA A C 1
ATOM 710 O O . ALA A 1 87 ? -3.662 10.348 -13.163 1.00 60.66 87 ALA A O 1
ATOM 711 N N . TRP A 1 88 ? -2.029 11.422 -14.276 1.00 65.19 88 TRP A N 1
ATOM 712 C CA . TRP A 1 88 ? -1.081 11.394 -13.171 1.00 65.19 88 TRP A CA 1
ATOM 713 C C . TRP A 1 88 ? -1.501 12.295 -12.007 1.00 65.19 88 TRP A C 1
ATOM 715 O O . TRP A 1 88 ? -1.498 11.845 -10.864 1.00 65.19 88 TRP A O 1
ATOM 725 N N . GLN A 1 89 ? -1.916 13.534 -12.284 1.00 64.88 89 GLN A N 1
ATOM 726 C CA . GLN A 1 89 ? -2.379 14.467 -11.257 1.00 64.88 89 GLN A CA 1
ATOM 727 C C . GLN A 1 89 ? -3.621 13.932 -10.533 1.00 64.88 89 GLN A C 1
ATOM 729 O O . GLN A 1 89 ? -3.632 13.845 -9.309 1.00 64.88 89 GLN A O 1
ATOM 734 N N . THR A 1 90 ? -4.628 13.467 -11.277 1.00 61.53 90 THR A N 1
ATOM 735 C CA . TH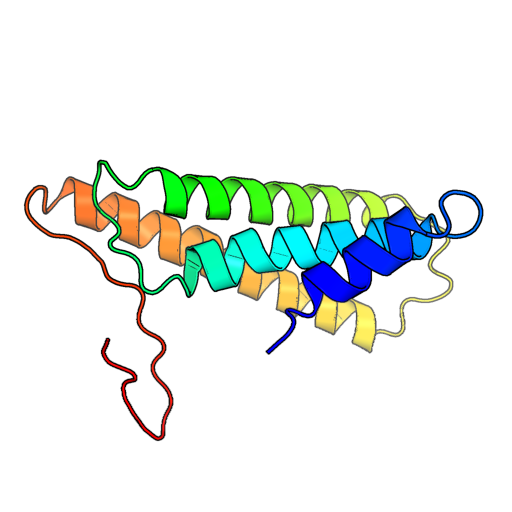R A 1 90 ? -5.839 12.876 -10.694 1.00 61.53 90 THR A CA 1
ATOM 736 C C . THR A 1 90 ? -5.529 11.594 -9.921 1.00 61.53 90 THR A C 1
ATOM 738 O O . THR A 1 90 ? -6.072 11.386 -8.836 1.00 61.53 90 THR A O 1
ATOM 741 N N . SER A 1 91 ? -4.623 10.745 -10.422 1.00 66.75 91 SER A N 1
ATOM 742 C CA . SER A 1 91 ? -4.177 9.558 -9.687 1.00 66.75 91 SER A CA 1
ATOM 743 C C . SER A 1 91 ? -3.433 9.932 -8.409 1.00 66.75 91 SER A C 1
ATOM 745 O O . SER A 1 91 ? -3.593 9.239 -7.409 1.00 66.75 91 SER A O 1
ATOM 747 N N . GLN A 1 92 ? -2.624 10.991 -8.418 1.00 71.69 92 GLN A N 1
ATOM 748 C CA . GLN A 1 92 ? -1.888 11.450 -7.246 1.00 71.69 92 GLN A CA 1
ATOM 749 C C . GLN A 1 92 ? -2.840 11.999 -6.183 1.00 71.69 92 GLN A C 1
ATOM 751 O O . GLN A 1 92 ? -2.730 11.611 -5.023 1.00 71.69 92 GLN A O 1
ATOM 756 N N . ASP A 1 93 ? -3.774 12.865 -6.566 1.00 74.50 93 ASP A N 1
ATOM 757 C CA . ASP A 1 93 ? -4.731 13.467 -5.636 1.00 74.50 93 ASP A CA 1
ATOM 758 C C . ASP A 1 93 ? -5.643 12.397 -5.022 1.00 74.50 93 ASP A C 1
ATOM 760 O O . ASP A 1 93 ? -5.843 12.364 -3.806 1.00 74.50 93 ASP A O 1
ATOM 764 N N . LEU A 1 94 ? -6.111 11.443 -5.834 1.00 77.06 94 LEU A N 1
ATOM 765 C CA . LEU A 1 94 ? -6.895 10.308 -5.351 1.00 77.06 94 LEU A CA 1
ATOM 766 C C . LEU A 1 94 ? -6.074 9.403 -4.420 1.00 77.06 94 LEU A C 1
ATOM 768 O O . LEU A 1 94 ? -6.567 8.992 -3.372 1.00 77.06 94 LEU A O 1
ATOM 772 N N . LEU A 1 95 ? -4.810 9.128 -4.757 1.00 80.19 95 LEU A N 1
ATOM 773 C CA . LEU A 1 95 ? -3.908 8.333 -3.921 1.00 80.19 95 LEU A CA 1
ATOM 774 C C . LEU A 1 95 ? -3.658 9.000 -2.567 1.00 80.19 95 LEU A C 1
ATOM 776 O O . LEU A 1 95 ? -3.658 8.327 -1.537 1.00 80.19 95 LEU A O 1
ATOM 780 N N . GLN A 1 96 ? -3.451 10.318 -2.562 1.00 82.25 96 GLN A N 1
ATOM 781 C CA . GLN A 1 96 ? -3.275 11.103 -1.345 1.00 82.25 96 GLN A CA 1
ATOM 782 C C . GLN A 1 96 ? -4.535 11.077 -0.490 1.00 82.25 96 GLN A C 1
ATOM 784 O O . GLN A 1 96 ? -4.440 10.809 0.706 1.00 82.25 96 GLN A O 1
ATOM 789 N N . LEU A 1 97 ? -5.702 11.297 -1.097 1.00 81.81 97 LEU A N 1
ATOM 790 C CA . LEU A 1 97 ? -6.983 11.253 -0.404 1.00 81.81 97 LEU A CA 1
ATOM 791 C C . LEU A 1 97 ? -7.238 9.872 0.203 1.00 81.81 97 LEU A C 1
ATOM 793 O O . LEU A 1 97 ? -7.605 9.772 1.370 1.00 81.81 97 LEU A O 1
ATOM 797 N N . MET A 1 98 ? -6.968 8.804 -0.545 1.00 81.19 98 MET A N 1
ATOM 798 C CA . MET A 1 98 ? -7.102 7.438 -0.049 1.00 81.19 98 MET A CA 1
ATOM 799 C C . MET A 1 98 ? -6.127 7.137 1.094 1.00 81.19 98 MET A C 1
ATOM 801 O O . MET A 1 98 ? -6.541 6.631 2.134 1.00 81.19 98 MET A O 1
ATOM 805 N N . TYR A 1 99 ? -4.842 7.463 0.936 1.00 85.12 99 TYR A N 1
ATOM 806 C CA . TYR A 1 99 ? -3.824 7.187 1.950 1.00 85.12 99 TYR A CA 1
ATOM 807 C C . TYR A 1 99 ? -4.033 8.022 3.220 1.00 85.12 99 TYR A C 1
ATOM 809 O O . TYR A 1 99 ? -4.108 7.468 4.318 1.00 85.12 99 TYR A O 1
ATOM 817 N N . HIS A 1 100 ? -4.142 9.347 3.091 1.00 85.06 100 HIS A N 1
ATOM 818 C CA . HIS A 1 100 ? -4.316 10.244 4.232 1.00 85.06 100 HIS A CA 1
ATOM 819 C C . HIS A 1 100 ? -5.696 10.087 4.869 1.00 85.06 100 HIS A C 1
ATOM 821 O O . HIS A 1 100 ? -5.784 10.086 6.094 1.00 85.06 100 HIS A O 1
ATOM 827 N N . GLY A 1 101 ? -6.746 9.892 4.068 1.00 84.50 101 GLY A N 1
ATOM 828 C CA . GLY A 1 101 ? -8.102 9.656 4.554 1.00 84.50 101 GLY A CA 1
ATOM 829 C C . GLY A 1 101 ? -8.204 8.359 5.349 1.00 84.50 101 GLY A C 1
ATOM 830 O O . GLY A 1 101 ? -8.619 8.386 6.506 1.00 84.50 101 GLY A O 1
ATOM 831 N N . PHE A 1 102 ? -7.745 7.234 4.789 1.00 83.81 102 PHE A N 1
ATOM 832 C CA . PHE A 1 102 ? -7.780 5.948 5.491 1.00 83.81 102 PHE A CA 1
ATOM 833 C C . PHE A 1 102 ? -6.918 5.965 6.757 1.00 83.81 102 PHE A C 1
ATOM 835 O O . PHE A 1 102 ? -7.361 5.536 7.821 1.00 83.81 102 PHE A O 1
ATOM 842 N N . LYS A 1 103 ? -5.696 6.502 6.672 1.00 84.31 103 LYS A N 1
ATOM 843 C CA . LYS A 1 103 ? -4.785 6.586 7.819 1.00 84.31 103 LYS A CA 1
ATOM 844 C C . LYS A 1 103 ? -5.320 7.508 8.913 1.00 84.31 103 LYS A C 1
ATOM 846 O O . LYS A 1 103 ? -5.243 7.150 10.085 1.00 84.31 103 LYS A O 1
ATOM 851 N N . GLY A 1 104 ? -5.849 8.673 8.540 1.00 84.44 104 GLY A N 1
ATOM 852 C CA . GLY A 1 104 ? -6.449 9.629 9.468 1.00 84.44 104 GLY A CA 1
ATOM 853 C C . GLY A 1 104 ? -7.668 9.039 10.168 1.00 84.44 104 GLY A C 1
ATOM 854 O O . GLY A 1 104 ? -7.753 9.103 11.391 1.00 84.44 104 GLY A O 1
ATOM 855 N N . PHE A 1 105 ? -8.544 8.371 9.412 1.00 85.69 105 PHE A N 1
ATOM 856 C CA . PHE A 1 105 ? -9.691 7.653 9.962 1.00 85.69 105 PHE A CA 1
ATOM 857 C C . PHE A 1 105 ? -9.263 6.566 10.952 1.00 85.69 105 PHE A C 1
ATOM 859 O O . PHE A 1 105 ? -9.749 6.545 12.079 1.00 85.69 105 PHE A O 1
ATOM 866 N N . CYS A 1 106 ? -8.311 5.706 10.569 1.00 83.81 106 CYS A N 1
ATOM 867 C CA . CYS A 1 106 ? -7.809 4.654 11.454 1.00 83.81 106 CYS A CA 1
ATOM 868 C C . CYS A 1 106 ? -7.206 5.233 12.735 1.00 83.81 106 CYS A C 1
ATOM 870 O O . CYS A 1 106 ? -7.469 4.725 13.818 1.00 83.81 106 CYS A O 1
ATOM 872 N N . HIS A 1 107 ? -6.410 6.297 12.624 1.00 85.06 107 HIS A N 1
ATOM 873 C CA . HIS A 1 107 ? -5.793 6.928 13.784 1.00 85.06 107 HIS A CA 1
ATOM 874 C C . HIS A 1 107 ? -6.839 7.513 14.737 1.00 85.06 107 HIS A C 1
ATOM 876 O O . HIS A 1 107 ? -6.787 7.242 15.933 1.00 85.06 107 HIS A O 1
ATOM 882 N N . TYR A 1 108 ? -7.804 8.266 14.207 1.00 86.06 108 TYR A N 1
ATOM 883 C CA . TYR A 1 108 ? -8.858 8.881 15.008 1.00 86.06 108 TYR A CA 1
ATOM 884 C C . TYR A 1 108 ? -9.730 7.821 15.695 1.00 86.06 108 TYR A C 1
ATOM 886 O O . TYR A 1 108 ? -9.862 7.818 16.915 1.00 86.06 108 TYR A O 1
ATOM 894 N N . PHE A 1 109 ? -10.236 6.851 14.931 1.00 84.75 109 PHE A N 1
ATOM 895 C CA . PHE A 1 109 ? -11.114 5.804 15.450 1.00 84.75 109 PHE A CA 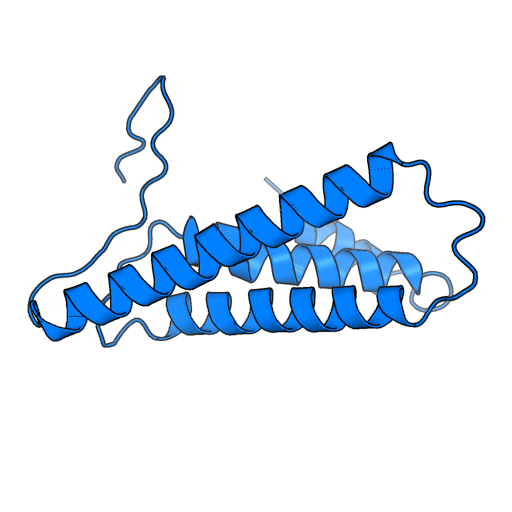1
ATOM 896 C C . PHE A 1 109 ? -10.430 4.936 16.515 1.00 84.75 109 PHE A C 1
ATOM 898 O O . PHE A 1 109 ? -11.024 4.654 17.550 1.00 84.75 109 PHE A O 1
ATOM 905 N N . LEU A 1 110 ? -9.168 4.548 16.309 1.00 83.56 110 LEU A N 1
ATOM 906 C CA . LEU A 1 110 ? -8.421 3.743 17.285 1.00 83.56 110 LEU A CA 1
ATOM 907 C C . LEU A 1 110 ? -7.981 4.532 18.526 1.00 83.56 110 LEU A C 1
ATOM 909 O O . LEU A 1 110 ? -7.585 3.920 19.519 1.00 83.56 110 LEU A O 1
ATOM 913 N N . THR A 1 111 ? -8.006 5.866 18.473 1.00 83.69 111 THR A N 1
ATOM 914 C CA . THR A 1 111 ? -7.741 6.720 19.641 1.00 83.69 111 THR A CA 1
ATOM 915 C C . THR A 1 111 ? -8.995 6.846 20.504 1.00 83.69 111 THR A C 1
ATOM 917 O O . THR A 1 111 ? -8.910 6.710 21.720 1.00 83.69 111 THR A O 1
ATOM 920 N N . GLU A 1 112 ? -10.161 7.018 19.879 1.00 86.06 112 GLU A N 1
ATOM 921 C CA . GLU A 1 112 ? -11.456 7.141 20.567 1.00 86.06 112 GLU A CA 1
ATOM 922 C C . GLU A 1 112 ? -12.018 5.780 21.034 1.00 86.06 112 GLU A C 1
ATOM 924 O O . GLU A 1 112 ? -12.729 5.692 22.037 1.00 86.06 112 GLU A O 1
ATOM 929 N N . HIS A 1 113 ? -11.697 4.687 20.332 1.00 82.50 113 HIS A N 1
ATOM 930 C CA . HIS A 1 113 ? -12.289 3.363 20.552 1.00 82.50 113 HIS A CA 1
ATOM 931 C C . HIS A 1 113 ? -11.237 2.248 20.668 1.00 82.50 113 HIS A C 1
ATOM 933 O O . HIS A 1 113 ? -11.109 1.381 19.805 1.00 82.50 113 HIS A O 1
ATOM 939 N N . LEU A 1 114 ? -10.525 2.225 21.799 1.00 75.81 114 LEU A N 1
ATOM 940 C CA . LEU A 1 114 ? -9.402 1.313 22.089 1.00 75.81 114 LEU A CA 1
ATOM 941 C C . LEU A 1 114 ? -9.718 -0.197 22.025 1.00 75.81 114 LEU A C 1
ATOM 943 O O . LEU A 1 114 ? -8.810 -0.998 21.817 1.00 75.81 114 LEU A O 1
ATOM 947 N N . HIS A 1 115 ? -10.977 -0.604 22.208 1.00 81.19 115 HIS A N 1
ATOM 948 C CA . HIS A 1 115 ? -11.386 -2.020 22.199 1.00 81.19 115 HIS A CA 1
ATOM 949 C C . HIS A 1 115 ? -11.968 -2.495 20.862 1.00 81.19 115 HIS A C 1
ATOM 951 O O . HIS A 1 115 ? -12.379 -3.649 20.743 1.00 81.19 115 HIS A O 1
ATOM 957 N N . TYR A 1 116 ? -12.017 -1.616 19.861 1.00 81.00 116 TYR A N 1
ATOM 958 C CA . TYR A 1 116 ? -12.598 -1.904 18.556 1.00 81.00 116 TYR A CA 1
ATOM 959 C C . TYR A 1 116 ? -11.506 -2.038 17.492 1.00 81.00 116 TYR A C 1
ATOM 961 O O . TYR A 1 116 ? -10.401 -1.517 17.626 1.00 81.00 116 TYR A O 1
ATOM 969 N N . TYR A 1 117 ? -11.824 -2.761 16.421 1.00 78.88 117 TYR A N 1
ATOM 970 C CA . TYR A 1 117 ? -10.933 -2.969 15.283 1.00 78.88 117 TYR A CA 1
ATOM 971 C C . TYR A 1 117 ? -11.637 -2.570 13.988 1.00 78.88 117 TYR A C 1
ATOM 973 O O . TYR A 1 117 ? -12.857 -2.678 13.868 1.00 78.88 117 TYR A O 1
ATOM 981 N N . ILE A 1 118 ? -10.858 -2.143 12.999 1.00 81.25 118 ILE A N 1
ATOM 982 C CA . ILE A 1 118 ? -11.348 -1.812 11.659 1.00 81.25 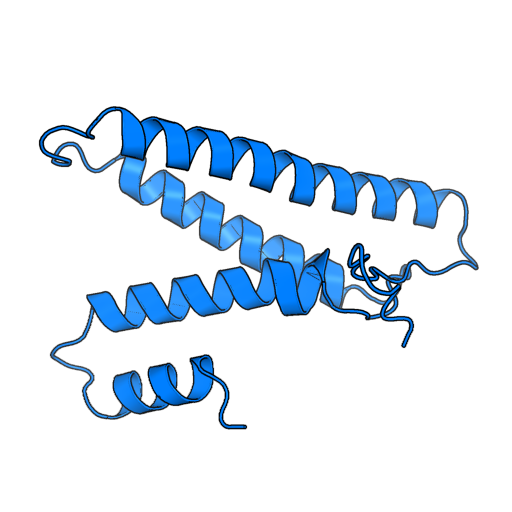118 ILE A CA 1
ATOM 983 C C . ILE A 1 118 ? -11.025 -2.979 10.730 1.00 81.25 118 ILE A C 1
ATOM 985 O O . ILE A 1 118 ? -9.910 -3.491 10.748 1.00 81.25 118 ILE A O 1
ATOM 989 N N . ILE A 1 119 ? -11.971 -3.402 9.893 1.00 79.25 119 ILE A N 1
ATOM 990 C CA . ILE A 1 119 ? -11.677 -4.294 8.765 1.00 79.25 119 ILE A CA 1
ATOM 991 C C . ILE A 1 119 ? -11.916 -3.500 7.483 1.00 79.25 119 ILE A C 1
ATOM 993 O O . ILE A 1 119 ? -13.053 -3.103 7.228 1.00 79.25 119 ILE A O 1
ATOM 997 N N . PRO A 1 120 ? -10.878 -3.256 6.668 1.00 69.25 120 PRO A N 1
ATOM 998 C CA . PRO A 1 120 ? -11.072 -2.710 5.341 1.00 69.25 120 PRO A CA 1
ATOM 999 C C . PRO A 1 120 ? -11.716 -3.780 4.454 1.00 69.25 120 PRO A C 1
ATOM 1001 O O . PRO A 1 120 ? -11.066 -4.760 4.092 1.00 69.25 120 PRO A O 1
ATOM 1004 N N . VAL A 1 121 ? -12.997 -3.603 4.132 1.00 68.69 121 VAL A N 1
ATOM 1005 C CA . VAL A 1 121 ? -13.754 -4.504 3.254 1.00 68.69 121 VAL A CA 1
ATOM 1006 C C . VAL A 1 121 ? -13.962 -3.833 1.903 1.00 68.69 121 VAL A C 1
ATOM 1008 O O . VAL A 1 121 ? -14.323 -2.657 1.826 1.00 68.69 121 VAL A O 1
ATOM 1011 N N . ARG A 1 122 ? -13.766 -4.589 0.822 1.00 61.88 122 ARG A N 1
ATOM 1012 C CA . ARG A 1 122 ? -14.150 -4.158 -0.519 1.00 61.88 122 ARG A CA 1
ATOM 1013 C C . ARG A 1 122 ? -15.671 -4.216 -0.651 1.00 61.88 122 ARG A C 1
ATOM 1015 O O . ARG A 1 122 ? -16.267 -5.287 -0.592 1.00 61.88 122 ARG A O 1
ATOM 1022 N N . ILE A 1 123 ? -16.297 -3.067 -0.880 1.00 55.12 123 ILE A N 1
ATOM 1023 C CA . ILE A 1 123 ? -17.710 -3.009 -1.260 1.00 55.12 123 ILE A CA 1
ATOM 1024 C C . ILE A 1 123 ? -17.767 -3.086 -2.786 1.00 55.12 123 ILE A C 1
ATOM 1026 O O . ILE A 1 123 ? -17.454 -2.118 -3.480 1.00 55.12 123 ILE A O 1
ATOM 1030 N N . SER A 1 124 ? -18.117 -4.256 -3.319 1.00 45.53 124 SER A N 1
ATOM 1031 C CA . SER A 1 124 ? -18.520 -4.384 -4.717 1.00 45.53 124 SER A CA 1
ATOM 1032 C C . SER A 1 124 ? -20.016 -4.088 -4.807 1.00 45.53 124 SER A C 1
ATOM 1034 O O . SER A 1 124 ? -20.797 -4.568 -3.991 1.00 45.53 124 SER A O 1
ATOM 1036 N N . TRP A 1 125 ? -20.448 -3.331 -5.818 1.00 44.59 125 TRP A N 1
ATOM 1037 C CA . TRP A 1 125 ? -21.871 -3.029 -6.051 1.00 44.59 125 TRP A CA 1
ATOM 1038 C C . TRP A 1 125 ? -22.753 -4.279 -6.252 1.00 44.59 125 TRP A C 1
ATOM 1040 O O . TRP A 1 125 ? -23.973 -4.173 -6.220 1.00 44.59 125 TRP A O 1
ATOM 1050 N N . SER A 1 126 ? -22.149 -5.457 -6.446 1.00 50.47 126 SER A N 1
ATOM 1051 C CA . SER A 1 126 ? -22.839 -6.746 -6.597 1.00 50.47 126 SER A CA 1
ATOM 1052 C C . SER A 1 126 ? -22.802 -7.641 -5.351 1.00 50.47 126 SER A C 1
ATOM 1054 O O . SER A 1 126 ? -23.585 -8.583 -5.281 1.00 50.47 126 SER A O 1
ATOM 1056 N N . ALA A 1 127 ? -21.940 -7.358 -4.370 1.00 47.53 127 ALA A N 1
ATOM 1057 C CA . ALA A 1 127 ? -21.871 -8.067 -3.095 1.00 47.53 127 ALA A CA 1
ATOM 1058 C C . ALA A 1 127 ? -20.936 -7.323 -2.131 1.00 47.53 127 ALA A C 1
ATOM 1060 O O . ALA A 1 127 ? -19.846 -6.883 -2.508 1.00 47.53 127 ALA A O 1
ATOM 1061 N N . ILE A 1 128 ? -21.320 -7.247 -0.857 1.00 51.00 128 ILE A N 1
ATOM 1062 C CA . ILE A 1 128 ? -20.331 -7.062 0.204 1.00 51.00 128 ILE A CA 1
ATOM 1063 C C . ILE A 1 128 ? -19.577 -8.389 0.258 1.00 51.00 128 ILE A C 1
ATOM 1065 O O . ILE A 1 128 ? -20.139 -9.392 0.690 1.00 51.00 128 ILE A O 1
ATOM 1069 N N . GLU A 1 129 ? -18.335 -8.417 -0.223 1.00 45.53 129 GLU A N 1
ATOM 1070 C CA . GLU A 1 129 ? -17.432 -9.547 0.006 1.00 45.53 129 GLU A CA 1
ATOM 1071 C C . GLU A 1 129 ? -17.013 -9.495 1.481 1.00 45.53 129 GLU A C 1
ATOM 1073 O O . GLU A 1 129 ? -15.923 -9.053 1.843 1.00 45.53 129 GLU A O 1
ATOM 1078 N N . SER A 1 130 ? -17.954 -9.846 2.359 1.00 41.94 130 SER A N 1
ATOM 1079 C CA . SER A 1 130 ? -17.683 -10.097 3.764 1.00 41.94 130 SER A CA 1
ATOM 1080 C C . SER A 1 130 ? -16.884 -11.389 3.849 1.00 41.94 130 SER A C 1
ATOM 1082 O O . SER A 1 130 ? -17.320 -12.413 3.322 1.00 41.94 130 SER A O 1
ATOM 1084 N N . VAL A 1 131 ? -15.719 -11.299 4.487 1.00 41.00 131 VAL A N 1
ATOM 1085 C CA . VAL A 1 131 ? -14.919 -12.448 4.933 1.00 41.00 131 VAL A CA 1
ATOM 1086 C C . VAL A 1 131 ? -15.782 -13.405 5.748 1.00 41.00 131 VAL A C 1
ATOM 1088 O O . VAL A 1 131 ? -16.544 -12.896 6.602 1.00 41.00 131 VAL A O 1
#

pLDDT: mean 71.46, std 12.69, range [41.0, 87.56]

Sequence (131 aa):
QPYMLDAVQALADARPNKMKEHLATLEYLKACNKLFENGILSHKKVDQLSLKVLKNLNEGYAFLKKWKDSFSNDTNLREPTQKCFWAWQTSQDLLQLMYHGFKGFCHYFLTEHLHYYIIPVRISWSAIESV

Secondary structure (DSSP, 8-state):
---HHHHHHHHHHH-GGG-HHHHHHHHHHHHHHHHIIIIIT----B-TT-HHHHHHHHHHHHHHHHHHHHHHT-TT-S---HHHHHHHHHHHHHHHHHHHHHHHHHHHHHHH-TT--B----EETTEE---

Radius of gyration: 17.72 Å; chains: 1; bounding box: 45×37×47 Å

Organism: Amphimedon queenslandica (NCBI:txid400682)

Foldseek 3Di:
DPDPLNVLVVVCVVDVPPPPPSVVVSVLVQLVCLQDCLELAVQDWAAPVPVRNVVSNVSSVVVVVVVVVVVVPPPPPPDPPVVNVVVVVVVVVVSCCSSCVVVVVSVVCCVVPVPDIDGNWDDDPVDRPDD